Protein AF-A0A8B6CN24-F1 (afdb_monomer_lite)

Sequence (156 aa):
MVLEVRNTSDQIAVQSIDKYEESVDFQNNCRSYYLDRVEASESFKRKLEQNREKPKQTSMSAAMDRLRQEMTSLVDQDLSLMRQLLTLNETIEELKNKRLYGVSKDSLDDSADYLKDSTCHLSKSMSTMSLSSHTSSECSSSIMSEDDTDIKEYDA

Structure (mmCIF, N/CA/C/O backbone):
data_AF-A0A8B6CN24-F1
#
_entry.id   AF-A0A8B6CN24-F1
#
loop_
_atom_site.group_PDB
_atom_site.id
_atom_site.type_symbol
_atom_site.label_atom_id
_atom_site.label_alt_id
_atom_site.label_comp_id
_atom_site.label_asym_id
_atom_site.label_entity_id
_atom_site.label_seq_id
_atom_site.pdbx_PDB_ins_code
_atom_site.Cartn_x
_atom_site.Cartn_y
_atom_site.Cartn_z
_atom_site.occupancy
_atom_site.B_iso_or_equiv
_atom_site.auth_seq_id
_atom_site.auth_comp_id
_atom_site.auth_asym_id
_atom_site.auth_atom_id
_atom_site.pdbx_PDB_model_num
ATOM 1 N N . MET A 1 1 ? 46.083 29.245 -33.768 1.00 38.62 1 MET A N 1
ATOM 2 C CA . MET A 1 1 ? 44.707 29.207 -33.235 1.00 38.62 1 MET A CA 1
ATOM 3 C C . MET A 1 1 ? 44.250 27.759 -33.371 1.00 38.62 1 MET A C 1
ATOM 5 O O . MET A 1 1 ? 43.904 27.344 -34.467 1.00 38.62 1 MET A O 1
ATOM 9 N N . VAL A 1 2 ? 44.458 26.948 -32.330 1.00 42.25 2 VAL A N 1
ATOM 10 C CA . VAL A 1 2 ? 44.111 25.517 -32.342 1.00 42.25 2 VAL A CA 1
ATOM 11 C C . VAL A 1 2 ? 42.632 25.434 -31.988 1.00 42.25 2 VAL A C 1
ATOM 13 O O . VAL A 1 2 ? 42.246 25.818 -30.889 1.00 42.25 2 VAL A O 1
ATOM 16 N N . LEU A 1 3 ? 41.802 25.036 -32.949 1.00 44.00 3 LEU A N 1
ATOM 17 C CA . LEU A 1 3 ? 40.386 24.775 -32.713 1.00 44.00 3 LEU A CA 1
ATOM 18 C C . LEU A 1 3 ? 40.283 23.448 -31.955 1.00 44.00 3 LEU A C 1
ATOM 20 O O . LEU A 1 3 ? 40.464 22.383 -32.540 1.00 44.00 3 LEU A O 1
ATOM 24 N N . GLU A 1 4 ? 40.035 23.521 -30.646 1.00 51.38 4 GLU A N 1
ATOM 25 C CA . GLU A 1 4 ? 39.615 22.371 -29.846 1.00 51.38 4 GLU A CA 1
ATOM 26 C C . GLU A 1 4 ? 38.254 21.888 -30.360 1.00 51.38 4 GLU A C 1
ATOM 28 O O . GLU A 1 4 ? 37.201 22.431 -30.023 1.00 51.38 4 GLU A O 1
ATOM 33 N N . VAL A 1 5 ? 38.273 20.853 -31.198 1.00 50.09 5 VAL A N 1
ATOM 34 C CA . VAL A 1 5 ? 37.081 20.073 -31.528 1.00 50.09 5 VAL A CA 1
ATOM 35 C C . VAL A 1 5 ? 36.741 19.258 -30.284 1.00 50.09 5 VAL A C 1
ATOM 37 O O . VAL A 1 5 ? 37.284 18.179 -30.058 1.00 50.09 5 VAL A O 1
ATOM 40 N N . ARG A 1 6 ? 35.890 19.811 -29.414 1.00 56.00 6 ARG A N 1
ATOM 41 C CA . ARG A 1 6 ? 35.345 19.071 -28.273 1.00 56.00 6 ARG A CA 1
ATOM 42 C C . ARG A 1 6 ? 34.495 17.925 -28.808 1.00 56.00 6 ARG A C 1
ATOM 44 O O . ARG A 1 6 ? 33.513 18.149 -29.511 1.00 56.00 6 ARG A O 1
ATOM 51 N N . ASN A 1 7 ? 34.918 16.711 -28.478 1.00 56.59 7 ASN A N 1
ATOM 52 C CA . ASN A 1 7 ? 34.300 15.454 -28.871 1.00 56.59 7 ASN A CA 1
ATOM 53 C C . ASN A 1 7 ? 32.914 15.347 -28.208 1.00 56.59 7 ASN A C 1
ATOM 55 O O . ASN A 1 7 ? 32.784 14.995 -27.037 1.00 56.59 7 ASN A O 1
ATOM 59 N N . THR A 1 8 ? 31.868 15.742 -28.932 1.00 57.91 8 THR A N 1
ATOM 60 C CA . THR A 1 8 ? 30.477 15.767 -28.449 1.00 57.91 8 THR A CA 1
ATOM 61 C C . THR A 1 8 ? 29.917 14.365 -28.206 1.00 57.91 8 THR A C 1
ATOM 63 O O . THR A 1 8 ? 29.063 14.195 -27.340 1.00 57.91 8 THR A O 1
ATOM 66 N N . SER A 1 9 ? 30.431 13.351 -28.905 1.00 59.06 9 SER A N 1
ATOM 67 C CA . SER A 1 9 ? 30.009 11.952 -28.761 1.00 59.06 9 SER A CA 1
ATOM 68 C C . SER A 1 9 ? 30.316 11.363 -27.381 1.00 59.06 9 SER A C 1
ATOM 70 O O . SER A 1 9 ? 29.477 10.658 -26.823 1.00 59.06 9 SER A O 1
ATOM 72 N N . ASP A 1 10 ? 31.468 11.702 -26.793 1.00 55.62 10 ASP A N 1
ATOM 73 C CA . ASP A 1 10 ? 31.868 11.182 -25.478 1.00 55.62 10 ASP A CA 1
ATOM 74 C C . ASP A 1 10 ? 31.027 11.803 -24.350 1.00 55.62 10 ASP A C 1
ATOM 76 O O . ASP A 1 10 ? 30.659 11.123 -23.395 1.00 55.62 10 ASP A O 1
ATOM 80 N N . GLN A 1 11 ? 30.635 13.076 -24.482 1.00 57.03 11 GLN A N 1
ATOM 81 C CA . GLN A 1 11 ? 29.755 13.739 -23.508 1.00 57.03 11 GLN A CA 1
ATOM 82 C C . GLN A 1 11 ? 28.322 13.195 -23.543 1.00 57.03 11 GLN A C 1
ATOM 84 O O . GLN A 1 11 ? 27.695 13.067 -22.493 1.00 57.03 11 GLN A O 1
ATOM 89 N N . ILE A 1 12 ? 27.810 12.839 -24.725 1.00 61.41 12 ILE A N 1
ATOM 90 C CA . ILE A 1 12 ? 26.470 12.252 -24.874 1.00 61.41 12 ILE A CA 1
ATOM 91 C C . ILE A 1 12 ? 26.429 10.842 -24.269 1.00 61.41 12 ILE A C 1
ATOM 93 O O . ILE A 1 12 ? 25.474 10.504 -23.570 1.00 61.41 12 ILE A O 1
ATOM 97 N N . ALA A 1 13 ? 27.472 10.036 -24.490 1.00 62.72 13 ALA A N 1
ATOM 98 C CA . ALA A 1 13 ? 27.568 8.695 -23.919 1.00 62.72 13 ALA A CA 1
ATOM 99 C C . ALA A 1 13 ? 27.605 8.732 -22.380 1.00 62.72 13 ALA A C 1
ATOM 101 O O . ALA A 1 13 ? 26.830 8.027 -21.736 1.00 62.72 13 ALA A O 1
ATOM 102 N N . VAL A 1 14 ? 28.419 9.613 -21.788 1.00 64.19 14 VAL A N 1
ATOM 103 C CA . VAL A 1 14 ? 28.527 9.758 -20.325 1.00 64.19 14 VAL A CA 1
ATOM 104 C C . VAL A 1 14 ? 27.215 10.252 -19.700 1.00 64.19 14 VAL A C 1
ATOM 106 O O . VAL A 1 14 ? 26.756 9.663 -18.727 1.00 64.19 14 VAL A O 1
ATOM 109 N N . GLN A 1 15 ? 26.547 11.249 -20.293 1.00 63.56 15 GLN A N 1
ATOM 110 C CA . GLN A 1 15 ? 25.243 11.727 -19.801 1.00 63.56 15 GLN A CA 1
ATOM 111 C C . GLN A 1 15 ? 24.132 10.670 -19.912 1.00 63.56 15 GLN A C 1
ATOM 113 O O . GLN A 1 15 ? 23.204 10.650 -19.105 1.00 63.56 15 GLN A O 1
ATOM 118 N N . SER A 1 16 ? 24.197 9.792 -20.918 1.00 66.44 16 SER A N 1
ATOM 119 C CA . SER A 1 16 ? 23.199 8.732 -21.098 1.00 66.44 16 SER A CA 1
ATOM 120 C C . SER A 1 16 ? 23.319 7.603 -20.069 1.00 66.44 16 SER A C 1
ATOM 122 O O . SER A 1 16 ? 22.299 7.032 -19.683 1.00 66.44 16 SER A O 1
ATOM 124 N N . ILE A 1 17 ? 24.540 7.316 -19.606 1.00 71.12 17 ILE A N 1
ATOM 125 C CA . ILE A 1 17 ? 24.821 6.325 -18.559 1.00 71.12 17 ILE A CA 1
ATOM 126 C C . ILE A 1 17 ? 24.342 6.852 -17.203 1.00 71.12 17 ILE A C 1
ATOM 128 O O . ILE A 1 17 ? 23.604 6.155 -16.514 1.00 71.12 17 ILE A O 1
ATOM 132 N N . ASP A 1 18 ? 24.671 8.105 -16.889 1.00 75.50 18 ASP A N 1
ATOM 133 C CA . ASP A 1 18 ? 24.291 8.781 -15.641 1.00 75.50 18 ASP A CA 1
ATOM 134 C C . ASP A 1 18 ? 22.759 8.832 -15.473 1.00 75.50 18 ASP A C 1
ATOM 136 O O . ASP A 1 18 ? 22.191 8.386 -14.479 1.00 75.50 18 ASP A O 1
ATOM 140 N N . LYS A 1 19 ? 22.045 9.218 -16.539 1.00 75.94 19 LYS A N 1
ATOM 141 C CA . LYS A 1 19 ? 20.575 9.228 -16.553 1.00 75.94 19 LYS A CA 1
ATOM 142 C C . LYS A 1 19 ? 19.953 7.834 -16.396 1.00 75.94 19 LYS A C 1
ATOM 144 O O . LYS A 1 19 ? 18.840 7.702 -15.880 1.00 75.94 19 LYS A O 1
ATOM 149 N N . TYR A 1 20 ? 20.614 6.793 -16.902 1.00 76.88 20 TYR A N 1
ATOM 150 C CA . TYR A 1 20 ? 20.145 5.419 -16.732 1.00 76.88 20 TYR A CA 1
ATOM 151 C C . TYR A 1 20 ? 20.313 4.967 -15.277 1.00 76.88 20 TYR A C 1
ATOM 153 O O . TYR A 1 20 ? 19.364 4.418 -14.717 1.00 76.88 20 TYR A O 1
ATOM 161 N N . GLU A 1 21 ? 21.459 5.252 -14.660 1.00 79.12 21 GLU A N 1
ATOM 162 C CA . GLU A 1 21 ? 21.749 4.954 -13.254 1.00 79.12 21 GLU A CA 1
ATOM 163 C C . GLU A 1 21 ? 20.749 5.646 -12.315 1.00 79.12 21 GLU A C 1
ATOM 165 O O . GLU A 1 21 ? 20.068 4.967 -11.546 1.00 79.12 21 GLU A O 1
ATOM 170 N N . GLU A 1 22 ? 20.508 6.950 -12.500 1.00 81.25 22 GLU A N 1
ATOM 171 C CA . GLU A 1 22 ? 19.481 7.696 -11.754 1.00 81.25 22 GLU A CA 1
ATOM 172 C C . GLU A 1 22 ? 18.087 7.052 -11.865 1.00 81.25 22 GLU A C 1
ATOM 174 O O . GLU A 1 22 ? 17.325 6.992 -10.895 1.00 81.25 22 GLU A O 1
ATOM 179 N N . SER A 1 23 ? 17.731 6.547 -13.053 1.00 83.62 23 SER A N 1
ATOM 180 C CA . SER A 1 23 ? 16.428 5.912 -13.278 1.00 83.62 23 SER A CA 1
ATOM 181 C C . SER A 1 23 ? 16.294 4.552 -12.586 1.00 83.62 23 SER A C 1
ATOM 183 O O . SER A 1 23 ? 15.196 4.186 -12.159 1.00 83.62 23 SER A O 1
ATOM 185 N N . VAL A 1 24 ? 17.399 3.810 -12.465 1.00 84.12 24 VAL A N 1
ATOM 186 C CA . VAL A 1 24 ? 17.456 2.526 -11.757 1.00 84.12 24 VAL A CA 1
ATOM 187 C C . VAL A 1 24 ? 17.357 2.758 -10.254 1.00 84.12 24 VAL A C 1
ATOM 189 O O . VAL A 1 24 ? 16.539 2.118 -9.593 1.00 84.12 24 VAL A O 1
ATOM 192 N N . ASP A 1 25 ? 18.106 3.722 -9.727 1.00 88.00 25 ASP A N 1
ATOM 193 C CA . ASP A 1 25 ? 18.070 4.074 -8.309 1.00 88.00 25 ASP A CA 1
ATOM 194 C C . ASP A 1 25 ? 16.699 4.585 -7.885 1.00 88.00 25 ASP A C 1
ATOM 196 O O . ASP A 1 25 ? 16.164 4.160 -6.860 1.00 88.00 25 ASP A O 1
ATOM 200 N N . PHE A 1 26 ? 16.072 5.435 -8.700 1.00 88.31 26 PHE A N 1
ATOM 201 C CA . PHE A 1 26 ? 14.701 5.869 -8.464 1.00 88.31 26 PHE A CA 1
ATOM 202 C C . PHE A 1 26 ? 13.734 4.679 -8.377 1.00 88.31 26 PHE A C 1
ATOM 204 O O . PHE A 1 26 ? 12.943 4.587 -7.437 1.00 88.31 26 PHE A O 1
ATOM 211 N N . GLN A 1 27 ? 13.818 3.741 -9.325 1.00 88.50 27 GLN A N 1
ATOM 212 C CA . GLN A 1 27 ? 12.938 2.573 -9.364 1.00 88.50 27 GLN A CA 1
ATOM 213 C C . GLN A 1 27 ? 13.152 1.657 -8.143 1.00 88.50 27 GLN A C 1
ATOM 215 O O . GLN A 1 27 ? 12.178 1.200 -7.534 1.00 88.50 27 GLN A O 1
ATOM 220 N N . ASN A 1 28 ? 14.406 1.454 -7.731 1.00 89.75 28 ASN A N 1
ATOM 221 C CA . ASN A 1 28 ? 14.759 0.709 -6.521 1.00 89.75 28 ASN A CA 1
ATOM 222 C C . ASN A 1 28 ? 14.243 1.400 -5.254 1.00 89.75 28 ASN A C 1
ATOM 224 O O . ASN A 1 28 ? 13.648 0.747 -4.398 1.00 89.75 28 ASN A O 1
ATOM 228 N N . ASN A 1 29 ? 14.392 2.721 -5.163 1.00 92.25 29 ASN A N 1
ATOM 229 C CA . ASN A 1 29 ? 13.885 3.512 -4.045 1.00 92.25 29 ASN A CA 1
ATOM 230 C C . ASN A 1 29 ? 12.361 3.407 -3.922 1.00 92.25 29 ASN A C 1
ATOM 232 O O . ASN A 1 29 ? 11.848 3.224 -2.818 1.00 92.25 29 ASN A O 1
ATOM 236 N N . CYS A 1 30 ? 11.627 3.452 -5.040 1.00 91.12 30 CYS A N 1
ATOM 237 C CA . CYS A 1 30 ? 10.182 3.225 -5.031 1.00 91.12 30 CYS A CA 1
ATOM 238 C C . CYS A 1 30 ? 9.831 1.828 -4.509 1.00 91.12 30 CYS A C 1
ATOM 240 O O . CYS A 1 30 ? 8.934 1.692 -3.679 1.00 91.12 30 CYS A O 1
ATOM 242 N N . ARG A 1 31 ? 10.542 0.789 -4.967 1.00 93.50 31 ARG A N 1
ATOM 243 C CA . ARG A 1 31 ? 10.301 -0.591 -4.530 1.00 93.50 31 ARG A CA 1
ATOM 244 C C . ARG A 1 31 ? 10.528 -0.756 -3.028 1.00 93.50 31 ARG A C 1
ATOM 246 O O . ARG A 1 31 ? 9.651 -1.290 -2.354 1.00 93.50 31 ARG A O 1
ATOM 253 N N . SER A 1 32 ? 11.657 -0.269 -2.514 1.00 95.12 32 SER A N 1
ATOM 254 C CA . SER A 1 32 ? 11.966 -0.305 -1.080 1.00 95.12 32 SER A CA 1
ATOM 255 C C . SER A 1 32 ? 10.910 0.441 -0.268 1.00 95.12 32 SER A C 1
ATOM 257 O O . SER A 1 32 ? 10.363 -0.117 0.675 1.00 95.12 32 SER A O 1
ATOM 259 N N . TYR A 1 33 ? 10.516 1.642 -0.703 1.00 95.62 33 TYR A N 1
ATOM 260 C CA . TYR A 1 33 ? 9.470 2.417 -0.034 1.00 95.62 33 TYR A CA 1
ATOM 261 C C . TYR A 1 33 ? 8.132 1.661 0.059 1.00 95.62 33 TYR A C 1
ATOM 263 O O . TYR A 1 33 ? 7.492 1.662 1.112 1.00 95.62 33 TYR A O 1
ATOM 271 N N . TYR A 1 34 ? 7.691 1.009 -1.023 1.00 95.19 34 TYR A N 1
ATOM 272 C CA . TYR A 1 34 ? 6.441 0.244 -1.000 1.00 95.19 34 TYR A CA 1
ATOM 273 C C . TYR A 1 34 ? 6.530 -0.977 -0.080 1.00 95.19 34 TYR A C 1
ATOM 275 O O . TYR A 1 34 ? 5.565 -1.269 0.624 1.00 95.19 34 TYR A O 1
ATOM 283 N N . LEU A 1 35 ? 7.675 -1.663 -0.047 1.00 95.31 35 LEU A N 1
ATOM 284 C CA . LEU A 1 35 ? 7.903 -2.793 0.856 1.00 95.31 35 LEU A CA 1
ATOM 285 C C . LEU A 1 35 ? 7.890 -2.356 2.324 1.00 95.31 35 LEU A C 1
ATOM 287 O O . LEU A 1 35 ? 7.146 -2.936 3.116 1.00 95.31 35 LEU A O 1
ATOM 291 N N . ASP A 1 36 ? 8.622 -1.295 2.663 1.00 96.69 36 ASP A N 1
ATOM 292 C CA . ASP A 1 36 ? 8.670 -0.744 4.022 1.00 96.69 36 ASP A CA 1
ATOM 293 C C . ASP A 1 36 ? 7.269 -0.343 4.501 1.00 96.69 36 ASP A C 1
ATOM 295 O O . ASP A 1 36 ? 6.876 -0.593 5.643 1.00 96.69 36 ASP A O 1
ATOM 299 N N . ARG A 1 37 ? 6.469 0.254 3.608 1.00 94.88 37 ARG A N 1
ATOM 300 C CA . ARG A 1 37 ? 5.092 0.646 3.917 1.00 94.88 37 ARG A CA 1
ATOM 301 C C . ARG A 1 37 ? 4.173 -0.556 4.120 1.00 94.88 37 ARG A C 1
ATOM 303 O O . ARG A 1 37 ? 3.363 -0.527 5.044 1.00 94.88 37 ARG A O 1
ATOM 310 N N . VAL A 1 38 ? 4.310 -1.615 3.318 1.00 96.19 38 VAL A N 1
ATOM 311 C CA . VAL A 1 38 ? 3.580 -2.878 3.535 1.00 96.19 38 VAL A CA 1
ATOM 312 C C . VAL A 1 38 ? 3.923 -3.458 4.901 1.00 96.19 38 VAL A C 1
ATOM 314 O O . VAL A 1 38 ? 3.016 -3.761 5.674 1.00 96.19 38 VAL A O 1
ATOM 317 N N . GLU A 1 39 ? 5.210 -3.558 5.235 1.00 96.44 39 GLU A N 1
ATOM 318 C CA . GLU A 1 39 ? 5.650 -4.090 6.524 1.00 96.44 39 GLU A CA 1
ATOM 319 C C . GLU A 1 39 ? 5.099 -3.259 7.693 1.00 96.44 39 GLU A C 1
ATOM 321 O O . GLU A 1 39 ? 4.551 -3.809 8.658 1.00 96.44 39 GLU A O 1
ATOM 326 N N . ALA A 1 40 ? 5.180 -1.930 7.595 1.00 95.06 40 ALA A N 1
ATOM 327 C CA . ALA A 1 40 ? 4.646 -1.021 8.600 1.00 95.06 40 ALA A CA 1
ATOM 328 C C . ALA A 1 40 ? 3.132 -1.217 8.789 1.00 95.06 40 ALA A C 1
ATOM 330 O O . ALA A 1 40 ? 2.683 -1.410 9.925 1.00 95.06 40 ALA A O 1
ATOM 331 N N . SER A 1 41 ? 2.364 -1.247 7.696 1.00 94.19 41 SER A N 1
ATOM 332 C CA . SER A 1 41 ? 0.909 -1.445 7.699 1.00 94.19 41 SER A CA 1
ATOM 333 C C . SER A 1 41 ? 0.512 -2.823 8.254 1.00 94.19 41 SER A C 1
ATOM 335 O O . SER A 1 41 ? -0.393 -2.916 9.087 1.00 94.19 41 SER A O 1
ATOM 337 N N . GLU A 1 42 ? 1.237 -3.894 7.916 1.00 94.25 42 GLU A N 1
ATOM 338 C CA . GLU A 1 42 ? 1.009 -5.233 8.482 1.00 94.25 42 GLU A CA 1
ATOM 339 C C . GLU A 1 42 ? 1.364 -5.307 9.977 1.00 94.25 42 GLU A C 1
ATOM 341 O O . GLU A 1 42 ? 0.664 -5.948 10.769 1.00 94.25 42 GLU A O 1
ATOM 346 N N . SER A 1 43 ? 2.439 -4.640 10.408 1.00 94.25 43 SER A N 1
ATOM 347 C CA . SER A 1 43 ? 2.800 -4.556 11.830 1.00 94.25 43 SER A CA 1
ATOM 348 C C . SER A 1 43 ? 1.750 -3.786 12.638 1.00 94.25 43 SER A C 1
ATOM 350 O O . SER A 1 43 ? 1.406 -4.180 13.756 1.00 94.25 43 SER A O 1
ATOM 352 N N . PHE A 1 44 ? 1.198 -2.719 12.060 1.00 92.44 44 PHE A N 1
ATOM 353 C CA . PHE A 1 44 ? 0.149 -1.916 12.666 1.00 92.44 44 PHE A CA 1
ATOM 354 C C . PHE A 1 44 ? -1.154 -2.709 12.795 1.00 92.44 44 PHE A C 1
ATOM 356 O O . PHE A 1 44 ? -1.736 -2.751 13.881 1.00 92.44 44 PHE A O 1
ATOM 363 N N . LYS A 1 45 ? -1.564 -3.417 11.734 1.00 92.62 45 LYS A N 1
ATOM 364 C CA . LYS A 1 45 ? -2.746 -4.288 11.753 1.00 92.62 45 LYS A CA 1
ATOM 365 C C . LYS A 1 45 ? -2.651 -5.354 12.846 1.00 92.62 45 LYS A C 1
ATOM 367 O O . LYS A 1 45 ? -3.580 -5.497 13.638 1.00 92.62 45 LYS A O 1
ATOM 372 N N . ARG A 1 46 ? -1.500 -6.028 12.969 1.00 92.38 46 ARG A N 1
ATOM 373 C CA . ARG A 1 46 ? -1.265 -7.024 14.032 1.00 92.38 46 ARG A CA 1
ATOM 374 C C . ARG A 1 46 ? -1.430 -6.437 15.435 1.00 92.38 46 ARG A C 1
ATOM 376 O O . ARG A 1 46 ? -2.064 -7.055 16.285 1.00 92.38 46 ARG A O 1
ATOM 383 N N . LYS A 1 47 ? -0.911 -5.228 15.681 1.00 91.38 47 LYS A N 1
ATOM 384 C CA . LYS A 1 47 ? -1.085 -4.531 16.971 1.00 91.38 47 LYS A CA 1
ATOM 385 C C . LYS A 1 47 ? -2.553 -4.200 17.247 1.00 91.38 47 LYS A C 1
ATOM 387 O O . LYS A 1 47 ? -3.006 -4.317 18.384 1.00 91.38 47 LYS A O 1
ATOM 392 N N . LEU A 1 48 ? -3.299 -3.789 16.224 1.00 88.31 48 LEU A N 1
ATOM 393 C CA . LEU A 1 48 ? -4.720 -3.467 16.348 1.00 88.31 48 LEU A CA 1
ATOM 394 C C . LEU A 1 48 ? -5.552 -4.706 16.719 1.00 88.31 48 LEU A C 1
ATOM 396 O O . LEU A 1 48 ? -6.434 -4.622 17.572 1.00 88.31 48 LEU A O 1
ATOM 400 N N . GLU A 1 49 ? -5.226 -5.857 16.132 1.00 86.62 49 GLU A N 1
ATOM 401 C CA . GLU A 1 49 ? -5.862 -7.145 16.428 1.00 86.62 49 GLU A CA 1
ATOM 402 C C . GLU A 1 49 ? -5.490 -7.682 17.817 1.00 86.62 49 GLU A C 1
ATOM 404 O O . GLU A 1 49 ? -6.350 -8.211 18.520 1.00 86.62 49 GLU A O 1
ATOM 409 N N . GLN A 1 50 ? -4.238 -7.503 18.248 1.00 85.88 50 GLN A N 1
ATOM 410 C CA . GLN A 1 50 ? -3.775 -7.940 19.568 1.00 85.88 50 GLN A CA 1
ATOM 411 C C . GLN A 1 50 ? -4.456 -7.176 20.714 1.00 85.88 50 GLN A C 1
ATOM 413 O O . GLN A 1 50 ? -4.744 -7.755 21.757 1.00 85.88 50 GLN A O 1
ATOM 418 N N . ASN A 1 51 ? -4.779 -5.897 20.504 1.00 78.56 51 ASN A N 1
ATOM 419 C CA . ASN A 1 51 ? -5.471 -5.051 21.484 1.00 78.56 51 ASN A CA 1
ATOM 420 C C . ASN A 1 51 ? -6.986 -5.309 21.572 1.00 78.56 51 ASN A C 1
ATOM 422 O O . ASN A 1 51 ? -7.718 -4.552 22.215 1.00 78.56 51 ASN A O 1
ATOM 426 N N . ARG A 1 52 ? -7.484 -6.362 20.919 1.00 77.75 52 ARG A N 1
ATOM 427 C CA . ARG A 1 52 ? -8.895 -6.747 20.925 1.00 77.75 52 ARG A CA 1
ATOM 428 C C . ARG A 1 52 ? -9.218 -7.611 22.151 1.00 77.75 52 ARG A C 1
ATOM 430 O O . ARG A 1 52 ? -9.730 -8.722 22.033 1.00 77.75 52 ARG A O 1
ATOM 437 N N . GLU A 1 53 ? -8.908 -7.113 23.346 1.00 74.75 53 GLU A N 1
ATOM 438 C CA . GLU A 1 53 ? -9.437 -7.704 24.579 1.00 74.75 53 GLU A CA 1
ATOM 439 C C . GLU A 1 53 ? -10.958 -7.549 24.590 1.00 74.75 53 GLU A C 1
ATOM 441 O O . GLU A 1 53 ? -11.457 -6.503 24.189 1.00 74.75 53 GLU A O 1
ATOM 446 N N . LYS A 1 54 ? -11.701 -8.579 25.019 1.00 69.75 54 LYS A N 1
ATOM 447 C CA . LYS A 1 54 ? -13.174 -8.574 25.053 1.00 69.75 54 LYS A CA 1
ATOM 448 C C . LYS A 1 54 ? -13.664 -7.696 26.212 1.00 69.75 54 LYS A C 1
ATOM 450 O O . LYS A 1 54 ? -13.685 -8.181 27.346 1.00 69.75 54 LYS A O 1
ATOM 455 N N . PRO A 1 55 ? -14.091 -6.441 25.988 1.00 66.69 55 PRO A N 1
ATOM 456 C CA . PRO A 1 55 ? -14.625 -5.620 27.057 1.00 66.69 55 PRO A CA 1
ATOM 457 C C . PRO A 1 55 ? -16.080 -6.038 27.300 1.00 66.69 55 PRO A C 1
ATOM 459 O O . PRO A 1 55 ? -16.750 -6.575 26.413 1.00 66.69 55 PRO A O 1
ATOM 462 N N . LYS A 1 56 ? -16.608 -5.757 28.496 1.00 75.12 56 LYS A N 1
ATOM 463 C CA . LYS A 1 56 ? -18.061 -5.811 28.720 1.00 75.12 56 LYS A CA 1
ATOM 464 C C . LYS A 1 56 ? -18.740 -4.925 27.672 1.00 75.12 56 LYS A C 1
ATOM 466 O O . LYS A 1 56 ? -18.315 -3.782 27.499 1.00 75.12 56 LYS A O 1
ATOM 471 N N . GLN A 1 57 ? -19.763 -5.449 26.992 1.00 77.56 57 GLN A N 1
ATOM 472 C CA . GLN A 1 57 ? -20.503 -4.703 25.976 1.00 77.56 57 GLN A CA 1
ATOM 473 C C . GLN A 1 57 ? -21.133 -3.461 26.610 1.00 77.56 57 GLN A C 1
ATOM 475 O O . GLN A 1 57 ? -22.131 -3.530 27.320 1.00 77.56 57 GLN A O 1
ATOM 480 N N . THR A 1 58 ? -20.501 -2.324 26.363 1.00 88.31 58 THR A N 1
ATOM 481 C CA . THR A 1 58 ? -20.997 -0.991 26.684 1.00 88.31 58 THR A CA 1
ATOM 482 C C . THR A 1 58 ? -21.184 -0.250 25.366 1.00 88.31 58 THR A C 1
ATOM 484 O O . THR A 1 58 ? -20.526 -0.564 24.374 1.00 88.31 58 THR A O 1
ATOM 487 N N . SER A 1 59 ? -22.053 0.761 25.333 1.00 91.56 59 SER A N 1
ATOM 488 C CA . SER A 1 59 ? -22.199 1.615 24.142 1.00 91.56 59 SER A CA 1
ATOM 489 C C . SER A 1 59 ? -20.842 2.187 23.685 1.00 91.56 59 SER A C 1
ATOM 491 O O . SER A 1 59 ? -20.502 2.153 22.503 1.00 91.56 59 SER A O 1
ATOM 493 N N . MET A 1 60 ? -19.993 2.582 24.642 1.00 92.50 60 MET A N 1
ATOM 494 C CA . MET A 1 60 ? -18.629 3.040 24.369 1.00 92.50 60 MET A CA 1
ATOM 495 C C . MET A 1 60 ? -17.742 1.945 23.757 1.00 92.50 60 MET A C 1
ATOM 497 O O . MET A 1 60 ? -17.005 2.225 22.814 1.00 92.50 60 MET A O 1
ATOM 501 N N . SER A 1 61 ? -17.807 0.697 24.244 1.00 88.88 61 SER A N 1
ATOM 502 C CA . SER A 1 61 ? -17.021 -0.391 23.644 1.00 88.88 61 SER A CA 1
ATOM 503 C C . SER A 1 61 ? -17.457 -0.670 22.206 1.00 88.88 61 SER A C 1
ATOM 505 O O . SER A 1 61 ? -16.600 -0.873 21.355 1.00 88.88 61 SER A O 1
ATOM 507 N N . ALA A 1 62 ? -18.761 -0.599 21.915 1.00 89.62 62 ALA A N 1
ATOM 508 C CA . ALA A 1 62 ? -19.282 -0.761 20.559 1.00 89.62 62 ALA A CA 1
ATOM 509 C C . ALA A 1 62 ? -18.795 0.350 19.609 1.00 89.62 62 ALA A C 1
ATOM 511 O O . ALA A 1 62 ? -18.415 0.065 18.474 1.00 89.62 62 ALA A O 1
ATOM 512 N N . ALA A 1 63 ? -18.751 1.604 20.073 1.00 93.19 63 ALA A N 1
ATOM 513 C CA . ALA A 1 63 ? -18.192 2.713 19.299 1.00 93.19 63 ALA A CA 1
ATOM 514 C C . ALA A 1 63 ? -16.690 2.520 19.019 1.00 93.19 63 ALA A C 1
ATOM 516 O O . ALA A 1 63 ? -16.241 2.694 17.886 1.00 93.19 63 ALA A O 1
ATOM 517 N N . MET A 1 64 ? -15.922 2.090 20.025 1.00 92.06 64 MET A N 1
ATOM 518 C CA . MET A 1 64 ? -14.497 1.785 19.860 1.00 92.06 64 MET A CA 1
ATOM 519 C C . MET A 1 64 ? -14.260 0.599 18.920 1.00 92.06 64 MET A C 1
ATOM 521 O O . MET A 1 64 ? -13.303 0.614 18.151 1.00 92.06 64 MET A O 1
ATOM 525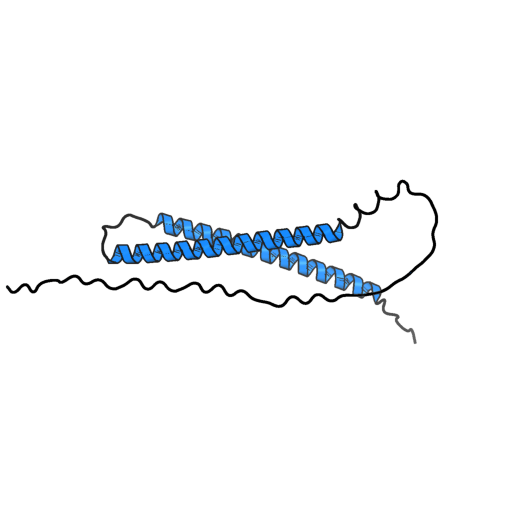 N N . ASP A 1 65 ? -15.124 -0.416 18.939 1.00 90.00 65 ASP A N 1
ATOM 526 C CA . ASP A 1 65 ? -15.030 -1.554 18.022 1.00 90.00 65 ASP A CA 1
ATOM 527 C C . ASP A 1 65 ? -15.295 -1.150 16.572 1.00 90.00 65 ASP A C 1
ATOM 529 O O . ASP A 1 65 ? -14.551 -1.576 15.688 1.00 90.00 65 ASP A O 1
ATOM 533 N N . ARG A 1 66 ? -16.279 -0.273 16.326 1.00 93.25 66 ARG A N 1
ATOM 534 C CA . ARG A 1 66 ? -16.494 0.312 14.992 1.00 93.25 66 ARG A CA 1
ATOM 535 C C . ARG A 1 66 ? -15.276 1.105 14.531 1.00 93.25 66 ARG A C 1
ATOM 537 O O . ARG A 1 66 ? -14.815 0.897 13.418 1.00 93.25 66 ARG A O 1
ATOM 544 N N . LEU A 1 67 ? -14.700 1.946 15.393 1.00 93.44 67 LEU A N 1
ATOM 545 C CA . LEU A 1 67 ? -13.480 2.687 15.060 1.00 93.44 67 LEU A CA 1
ATOM 546 C C . LEU A 1 67 ? -12.332 1.745 14.667 1.00 93.44 67 LEU A C 1
ATOM 548 O O . LEU A 1 67 ? -11.677 1.965 13.652 1.00 93.44 67 LEU A O 1
ATOM 552 N N . ARG A 1 68 ? -12.103 0.673 15.435 1.00 92.12 68 ARG A N 1
ATOM 553 C CA . ARG A 1 68 ? -11.079 -0.329 15.096 1.00 92.12 68 ARG A CA 1
ATOM 554 C C . ARG A 1 68 ? -11.371 -0.997 13.757 1.00 92.12 68 ARG A C 1
ATOM 556 O O . ARG A 1 68 ? -10.446 -1.190 12.980 1.00 92.12 68 ARG A O 1
ATOM 563 N N . GLN A 1 69 ? -12.632 -1.325 13.482 1.00 93.44 69 GLN A N 1
ATOM 564 C CA . GLN A 1 69 ? -13.038 -1.923 12.213 1.00 93.44 69 GLN A CA 1
ATOM 565 C C . GLN A 1 69 ? -12.756 -0.994 11.025 1.00 93.44 69 GLN A C 1
ATOM 567 O O . GLN A 1 69 ? -12.172 -1.443 10.041 1.00 93.44 69 GLN A O 1
ATOM 572 N N . GLU A 1 70 ? -13.097 0.291 11.134 1.00 96.56 70 GLU A N 1
ATOM 573 C CA . GLU A 1 70 ? -12.788 1.283 10.097 1.00 96.56 70 GLU A CA 1
ATOM 574 C C . GLU A 1 70 ? -11.275 1.447 9.905 1.00 96.56 70 GLU A C 1
ATOM 576 O O . GLU A 1 70 ? -10.787 1.464 8.776 1.00 96.56 70 GLU A O 1
ATOM 581 N N . MET A 1 71 ? -10.500 1.477 10.996 1.00 95.75 71 MET A N 1
ATOM 582 C CA . MET A 1 71 ? -9.036 1.519 10.925 1.00 95.75 71 MET A CA 1
ATOM 583 C C . MET A 1 71 ? -8.457 0.279 10.231 1.00 95.75 71 MET A C 1
ATOM 585 O O . MET A 1 71 ? -7.564 0.417 9.399 1.00 95.75 71 MET A O 1
ATOM 589 N N . THR A 1 72 ? -8.963 -0.924 10.525 1.00 94.50 72 THR A N 1
ATOM 590 C CA . THR A 1 72 ? -8.550 -2.152 9.825 1.00 94.50 72 THR A CA 1
ATOM 591 C C . THR A 1 72 ? -8.901 -2.093 8.341 1.00 94.50 72 THR A C 1
ATOM 593 O O . THR A 1 72 ? -8.047 -2.393 7.512 1.00 94.50 72 THR A O 1
ATOM 596 N N . SER A 1 73 ? -10.122 -1.667 8.003 1.00 96.69 73 SER A N 1
ATOM 597 C CA . SER A 1 73 ? -10.578 -1.521 6.615 1.00 96.69 73 SER A CA 1
ATOM 598 C C . SER A 1 73 ? -9.672 -0.581 5.817 1.00 96.69 73 SER A C 1
ATOM 600 O O . SER A 1 73 ? -9.263 -0.899 4.701 1.00 96.69 73 SER A O 1
ATOM 602 N N . LEU A 1 74 ? -9.286 0.552 6.410 1.00 97.19 74 LEU A N 1
ATOM 603 C CA . LEU A 1 74 ? -8.394 1.520 5.775 1.00 97.19 74 LEU A CA 1
ATOM 604 C C . LEU A 1 74 ? -6.986 0.949 5.543 1.00 97.19 74 LEU A C 1
ATOM 606 O O . LEU A 1 74 ? -6.397 1.152 4.483 1.00 97.19 74 LEU A O 1
ATOM 610 N N . VAL A 1 75 ? -6.453 0.203 6.513 1.00 96.38 75 VAL A N 1
ATOM 611 C CA . VAL A 1 75 ? -5.146 -0.462 6.387 1.00 96.38 75 VAL A CA 1
ATOM 612 C C . VAL A 1 75 ? -5.178 -1.542 5.307 1.00 96.38 75 VAL A C 1
ATOM 614 O O . VAL A 1 75 ? -4.229 -1.668 4.540 1.00 96.38 75 VAL A O 1
ATOM 617 N N . ASP A 1 76 ? -6.275 -2.288 5.193 1.00 95.56 76 ASP A N 1
ATOM 618 C CA . ASP A 1 76 ? -6.436 -3.296 4.143 1.00 95.56 76 ASP A CA 1
ATOM 619 C C . ASP A 1 76 ? -6.462 -2.670 2.742 1.00 95.56 76 ASP A C 1
ATOM 621 O O . ASP A 1 76 ? -5.878 -3.218 1.801 1.00 95.56 76 ASP A O 1
ATOM 625 N N . GLN A 1 77 ? -7.069 -1.489 2.607 1.00 97.50 77 GLN A N 1
ATOM 626 C CA . GLN A 1 77 ? -7.023 -0.713 1.368 1.00 97.50 77 GLN A CA 1
ATOM 627 C C . GLN A 1 77 ? -5.600 -0.232 1.047 1.00 97.50 77 GLN A C 1
ATOM 629 O O . GLN A 1 77 ? -5.159 -0.382 -0.093 1.00 97.50 77 GLN A O 1
ATOM 634 N N . ASP A 1 78 ? -4.860 0.283 2.036 1.00 95.88 78 ASP A N 1
ATOM 635 C CA . ASP A 1 78 ? -3.457 0.694 1.868 1.00 95.88 78 ASP A CA 1
ATOM 636 C C . ASP A 1 78 ? -2.572 -0.480 1.422 1.00 95.88 78 ASP A C 1
ATOM 638 O O . ASP A 1 78 ? -1.822 -0.363 0.453 1.00 95.88 78 ASP A O 1
ATOM 642 N N . LEU A 1 79 ? -2.725 -1.647 2.055 1.00 94.38 79 LEU A N 1
ATOM 643 C CA . LEU A 1 79 ? -1.998 -2.863 1.688 1.00 94.38 79 LEU A CA 1
ATOM 644 C C . LEU A 1 79 ? -2.316 -3.317 0.262 1.00 94.38 79 LEU A C 1
ATOM 646 O O . LEU A 1 79 ? -1.409 -3.687 -0.487 1.00 94.38 79 LEU A O 1
ATOM 650 N N . SER A 1 80 ? -3.592 -3.281 -0.129 1.00 97.00 80 SER A N 1
ATOM 651 C CA . SER A 1 80 ? -4.007 -3.598 -1.498 1.00 97.00 80 SER A CA 1
ATOM 652 C C . SER A 1 80 ? -3.354 -2.653 -2.507 1.00 97.00 80 SER A C 1
ATOM 654 O O . SER A 1 80 ? -2.778 -3.108 -3.496 1.00 97.00 80 SER A O 1
ATOM 656 N N . LEU A 1 81 ? -3.370 -1.347 -2.227 1.00 97.31 81 LEU A N 1
ATOM 657 C CA . LEU A 1 81 ? -2.752 -0.339 -3.082 1.00 97.31 81 LEU A CA 1
ATOM 658 C C . LEU A 1 81 ? -1.236 -0.544 -3.209 1.00 97.31 81 LEU A C 1
ATOM 660 O O . LEU A 1 81 ? -0.710 -0.530 -4.320 1.00 97.31 81 LEU A O 1
ATOM 664 N N . MET A 1 82 ? -0.528 -0.773 -2.100 1.00 96.88 82 MET A N 1
ATOM 665 C CA . MET A 1 82 ? 0.923 -0.988 -2.132 1.00 96.88 82 MET A CA 1
ATOM 666 C C . MET A 1 82 ? 1.304 -2.240 -2.927 1.00 96.88 82 MET A C 1
ATOM 668 O O . MET A 1 82 ? 2.256 -2.213 -3.706 1.00 96.88 82 MET A O 1
ATOM 672 N N . ARG A 1 83 ? 0.532 -3.326 -2.794 1.00 93.88 83 ARG A N 1
ATOM 673 C CA . ARG A 1 83 ? 0.738 -4.546 -3.589 1.00 93.88 83 ARG A CA 1
ATOM 674 C C . ARG A 1 83 ? 0.515 -4.292 -5.079 1.00 93.88 83 ARG A C 1
ATOM 676 O O . ARG A 1 83 ? 1.330 -4.725 -5.886 1.00 93.88 83 ARG A O 1
ATOM 683 N N . GLN A 1 84 ? -0.526 -3.540 -5.443 1.00 97.06 84 GLN A N 1
ATOM 684 C CA . GLN A 1 84 ? -0.767 -3.150 -6.838 1.00 97.06 84 GLN A CA 1
ATOM 685 C C . GLN A 1 84 ? 0.388 -2.316 -7.413 1.00 97.06 84 GLN A C 1
ATOM 687 O O . GLN A 1 84 ? 0.804 -2.558 -8.545 1.00 97.06 84 GLN A O 1
ATOM 692 N N . LEU A 1 85 ? 0.942 -1.375 -6.639 1.00 95.62 85 LEU A N 1
ATOM 693 C CA . LEU A 1 85 ? 2.095 -0.567 -7.055 1.00 95.62 85 LEU A CA 1
ATOM 694 C C . LEU A 1 85 ? 3.358 -1.415 -7.259 1.00 95.62 85 LEU A C 1
ATOM 696 O O . LEU A 1 85 ? 4.088 -1.203 -8.228 1.00 95.62 85 LEU A O 1
ATOM 700 N N . LEU A 1 86 ? 3.595 -2.405 -6.395 1.00 94.31 86 LEU A N 1
ATOM 701 C CA . LEU A 1 86 ? 4.698 -3.356 -6.554 1.00 94.31 86 LEU A CA 1
ATOM 702 C C . LEU A 1 86 ? 4.543 -4.197 -7.827 1.00 94.31 86 LEU A C 1
ATOM 704 O O . LEU A 1 86 ? 5.470 -4.246 -8.632 1.00 94.31 86 LEU A O 1
ATOM 708 N N . THR A 1 87 ? 3.364 -4.779 -8.062 1.00 94.56 87 THR A N 1
ATOM 709 C CA . THR A 1 87 ? 3.084 -5.552 -9.285 1.00 94.56 87 THR A CA 1
ATOM 710 C C . THR A 1 87 ? 3.222 -4.699 -10.547 1.00 94.56 87 THR A C 1
ATOM 712 O O . THR A 1 87 ? 3.751 -5.161 -11.561 1.00 94.56 87 THR A O 1
ATOM 715 N N . LEU A 1 88 ? 2.781 -3.439 -10.501 1.00 94.81 88 LEU A N 1
ATOM 716 C CA . LEU A 1 88 ? 2.945 -2.513 -11.618 1.00 94.81 88 LEU A CA 1
ATOM 717 C C . LEU A 1 88 ? 4.430 -2.258 -11.914 1.00 94.81 88 LEU A C 1
ATOM 719 O O . LEU A 1 88 ? 4.833 -2.315 -13.075 1.00 94.81 88 LEU A O 1
ATOM 723 N N . ASN A 1 89 ? 5.247 -2.034 -10.881 1.00 92.00 89 ASN A N 1
ATOM 724 C CA . ASN A 1 89 ? 6.693 -1.863 -11.030 1.00 92.00 89 ASN A CA 1
ATOM 725 C C . ASN A 1 89 ? 7.369 -3.102 -11.635 1.00 92.00 89 ASN A C 1
ATOM 727 O O . ASN A 1 89 ? 8.190 -2.958 -12.541 1.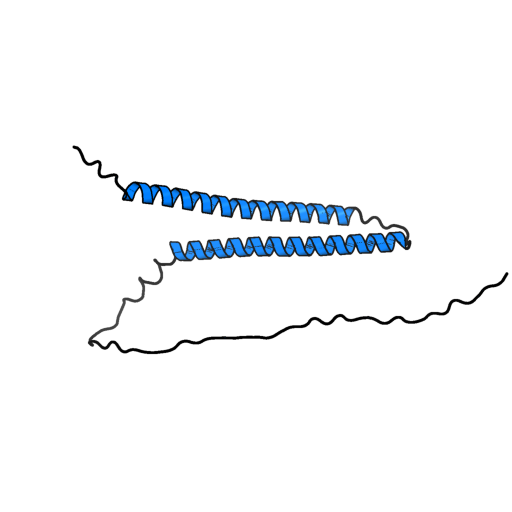00 92.00 89 ASN A O 1
ATOM 731 N N . GLU A 1 90 ? 6.993 -4.304 -11.192 1.00 90.81 90 GLU A N 1
ATOM 732 C CA . GLU A 1 90 ? 7.504 -5.567 -11.746 1.00 90.81 90 GLU A CA 1
ATOM 733 C C . GLU A 1 90 ? 7.125 -5.726 -13.227 1.00 90.81 90 GLU A C 1
ATOM 735 O O . GLU A 1 90 ? 7.968 -6.059 -14.058 1.00 90.81 90 GLU A O 1
ATOM 740 N N . THR A 1 91 ? 5.882 -5.394 -13.588 1.00 92.69 91 THR A N 1
ATOM 741 C CA . THR A 1 91 ? 5.405 -5.450 -14.981 1.00 92.69 91 THR A CA 1
ATOM 742 C C . THR A 1 91 ? 6.155 -4.457 -15.876 1.00 92.69 91 THR A C 1
ATOM 744 O O . THR A 1 91 ? 6.515 -4.780 -17.009 1.00 92.69 91 THR A O 1
ATOM 747 N N . ILE A 1 92 ? 6.423 -3.241 -15.382 1.00 89.12 92 ILE A N 1
ATOM 748 C CA . ILE A 1 92 ? 7.222 -2.241 -16.106 1.00 89.12 92 ILE A CA 1
ATOM 749 C C . ILE A 1 92 ? 8.636 -2.770 -16.355 1.00 89.12 92 ILE A C 1
ATOM 751 O O . ILE A 1 92 ? 9.161 -2.626 -17.460 1.00 89.12 92 ILE A O 1
ATOM 755 N N . GLU A 1 93 ? 9.254 -3.390 -15.353 1.00 88.88 93 GLU A N 1
ATOM 756 C CA . GLU A 1 93 ? 10.591 -3.962 -15.477 1.00 88.88 93 GLU A CA 1
ATOM 757 C C . GLU A 1 93 ? 10.627 -5.131 -16.469 1.00 88.88 93 GLU A C 1
ATOM 759 O O . GLU A 1 93 ? 11.502 -5.180 -17.337 1.00 88.88 93 GLU A O 1
ATOM 764 N N . GLU A 1 94 ? 9.627 -6.012 -16.436 1.00 88.00 94 GLU A N 1
ATOM 765 C CA . GLU A 1 94 ? 9.488 -7.099 -17.404 1.00 88.00 94 GLU A CA 1
ATOM 766 C C . GLU A 1 94 ? 9.363 -6.565 -18.841 1.00 88.00 94 GLU A C 1
ATOM 768 O O . GLU A 1 94 ? 10.029 -7.057 -19.756 1.00 88.00 94 GLU A O 1
ATOM 773 N N . LEU A 1 95 ? 8.562 -5.515 -19.053 1.00 88.25 95 LEU A N 1
ATOM 774 C CA . LEU A 1 95 ? 8.411 -4.869 -20.360 1.00 88.25 95 LEU A CA 1
ATOM 775 C C . LEU A 1 95 ? 9.698 -4.173 -20.822 1.00 88.25 95 LEU A C 1
ATOM 777 O O . LEU A 1 95 ? 10.045 -4.254 -22.005 1.00 88.25 95 LEU A O 1
ATOM 781 N N . LYS A 1 96 ? 10.431 -3.519 -19.910 1.00 86.69 96 LYS A N 1
ATOM 782 C CA . LYS A 1 96 ? 11.758 -2.946 -20.197 1.00 86.69 96 LYS A CA 1
ATOM 783 C C . LYS A 1 96 ? 12.717 -4.046 -20.658 1.00 86.69 96 LYS A C 1
ATOM 785 O O . LYS A 1 96 ? 13.338 -3.905 -21.711 1.00 86.69 96 LYS A O 1
ATOM 790 N N . ASN A 1 97 ? 12.765 -5.168 -19.943 1.00 84.94 97 ASN A N 1
ATOM 791 C CA . ASN A 1 97 ? 13.628 -6.302 -20.273 1.00 84.94 97 ASN A CA 1
ATOM 792 C C . ASN A 1 97 ? 13.249 -6.946 -21.612 1.00 84.94 97 ASN A C 1
ATOM 794 O O . ASN A 1 97 ? 14.125 -7.198 -22.440 1.00 84.94 97 ASN A O 1
ATOM 798 N N . LYS A 1 98 ? 11.952 -7.134 -21.884 1.00 86.50 98 LYS A N 1
ATOM 799 C CA . LYS A 1 98 ? 11.457 -7.609 -23.187 1.00 86.50 98 LYS A CA 1
ATOM 800 C C . LYS A 1 98 ? 11.872 -6.685 -24.331 1.00 86.50 98 LYS A C 1
ATOM 802 O O . LYS A 1 98 ? 12.261 -7.173 -25.385 1.00 86.50 98 LYS A O 1
ATOM 807 N N . ARG A 1 99 ? 11.856 -5.361 -24.145 1.00 82.44 99 ARG A N 1
ATOM 808 C CA . ARG A 1 99 ? 12.326 -4.425 -25.180 1.00 82.44 99 ARG A CA 1
ATOM 809 C C . ARG A 1 99 ? 13.837 -4.515 -25.407 1.00 82.44 99 ARG A C 1
ATOM 811 O O . ARG A 1 99 ? 14.263 -4.470 -26.555 1.00 82.44 99 ARG A O 1
ATOM 818 N N . LEU A 1 100 ? 14.635 -4.616 -24.344 1.00 79.38 100 LEU A N 1
ATOM 819 C CA . LEU A 1 100 ? 16.097 -4.657 -24.466 1.00 79.38 100 LEU A CA 1
ATOM 820 C C . LEU A 1 100 ? 16.601 -5.987 -25.044 1.00 79.38 100 LEU A C 1
ATOM 822 O O . LEU A 1 100 ? 17.517 -5.986 -25.859 1.00 79.38 100 LEU A O 1
ATOM 826 N N . TYR A 1 101 ? 16.003 -7.108 -24.638 1.00 76.06 101 TYR A N 1
ATOM 827 C CA . TYR A 1 101 ? 16.525 -8.448 -24.932 1.00 76.06 101 TYR A CA 1
ATOM 828 C C . TYR A 1 101 ? 15.618 -9.292 -25.845 1.00 76.06 101 TYR A C 1
ATOM 830 O O . TYR A 1 101 ? 16.058 -10.316 -26.364 1.00 76.06 101 TYR A O 1
ATOM 838 N N . GLY A 1 102 ? 14.365 -8.882 -26.068 1.00 62.00 102 GLY A N 1
ATOM 839 C CA . GLY A 1 102 ? 13.382 -9.616 -26.878 1.00 62.00 102 GLY A CA 1
ATOM 840 C C . GLY A 1 102 ? 13.430 -9.322 -28.380 1.00 62.00 102 GLY A C 1
ATOM 841 O O . GLY A 1 102 ? 12.977 -10.143 -29.165 1.00 62.00 102 GLY A O 1
ATOM 842 N N . VAL A 1 103 ? 14.052 -8.221 -28.818 1.00 57.53 103 VAL A N 1
ATOM 843 C CA . VAL A 1 103 ? 14.154 -7.873 -30.255 1.00 57.53 103 VAL A CA 1
ATOM 844 C C . VAL A 1 103 ? 15.038 -8.859 -31.042 1.00 57.53 103 VAL A C 1
ATOM 846 O O . VAL A 1 103 ? 14.983 -8.900 -32.265 1.00 57.53 103 VAL A O 1
ATOM 849 N N . SER A 1 104 ? 15.831 -9.693 -30.361 1.00 54.84 104 SER A N 1
ATOM 850 C CA . SER A 1 104 ? 16.836 -10.542 -31.011 1.00 54.84 104 SER A CA 1
ATOM 851 C C . SER A 1 104 ? 16.418 -12.001 -31.241 1.00 54.84 104 SER A C 1
ATOM 853 O O . SER A 1 104 ? 17.215 -12.739 -31.818 1.00 54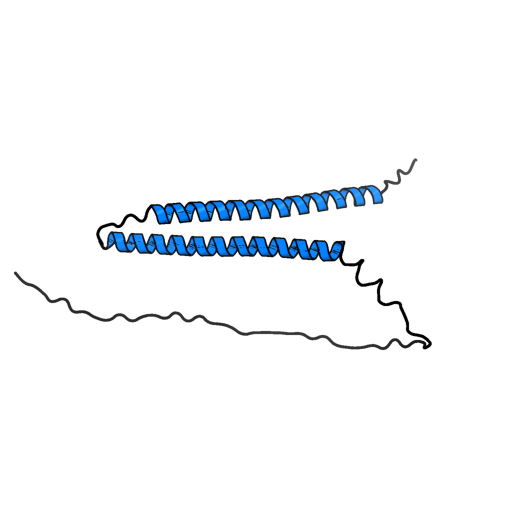.84 104 SER A O 1
ATOM 855 N N . LYS A 1 105 ? 15.237 -12.453 -30.787 1.00 55.81 105 LYS A N 1
ATOM 856 C CA . LYS A 1 105 ? 14.849 -13.878 -30.890 1.00 55.81 105 LYS A CA 1
ATOM 857 C C . LYS A 1 105 ? 13.729 -14.196 -31.877 1.00 55.81 105 LYS A C 1
ATOM 859 O O . LYS A 1 105 ? 13.704 -15.320 -32.362 1.00 55.81 105 LYS A O 1
ATOM 864 N N . ASP A 1 106 ? 12.901 -13.226 -32.249 1.00 53.91 106 ASP A N 1
ATOM 865 C CA . ASP A 1 106 ? 11.751 -13.492 -33.126 1.00 53.91 106 ASP A CA 1
ATOM 866 C C . ASP A 1 106 ? 12.039 -13.243 -34.622 1.00 53.91 106 ASP A C 1
ATOM 868 O O . ASP A 1 106 ? 11.147 -13.408 -35.446 1.00 53.91 106 ASP A O 1
ATOM 872 N N . SER A 1 107 ? 13.265 -12.849 -35.009 1.00 53.00 107 SER A N 1
ATOM 873 C CA . SER A 1 107 ? 13.597 -12.500 -36.409 1.00 53.00 107 SER A CA 1
ATOM 874 C C . SER A 1 107 ? 14.586 -13.430 -37.124 1.00 53.00 107 SER A C 1
ATOM 876 O O . SER A 1 107 ? 14.954 -13.147 -38.263 1.00 53.00 107 SER A 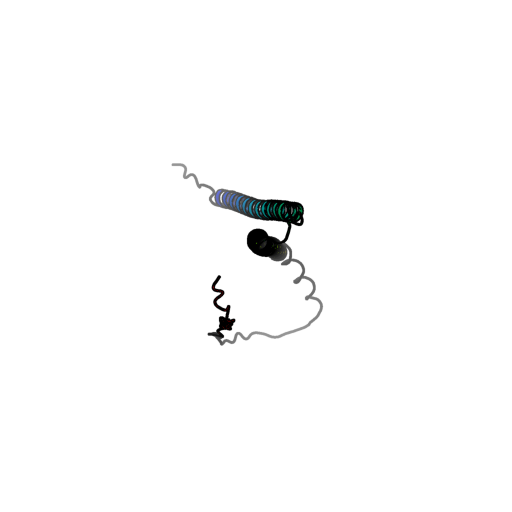O 1
ATOM 878 N N . LEU A 1 108 ? 15.021 -14.532 -36.501 1.00 54.25 108 LEU A N 1
ATOM 879 C CA . LEU A 1 108 ? 15.998 -15.457 -37.104 1.00 54.25 108 LEU A CA 1
ATOM 880 C C . LEU A 1 108 ? 15.445 -16.842 -37.469 1.00 54.25 108 LEU A C 1
ATOM 882 O O . LEU A 1 108 ? 16.228 -17.677 -37.911 1.00 54.25 108 LEU A O 1
ATOM 886 N N . ASP A 1 109 ? 14.135 -17.075 -37.348 1.00 50.47 109 ASP A N 1
ATOM 887 C CA . ASP A 1 109 ? 13.521 -18.378 -37.674 1.00 50.47 109 ASP A CA 1
ATOM 888 C C . ASP A 1 109 ? 12.389 -18.297 -38.719 1.00 50.47 109 ASP A C 1
ATOM 890 O O . ASP A 1 109 ? 11.557 -19.190 -38.807 1.00 50.47 109 ASP A O 1
ATOM 894 N N . ASP A 1 110 ? 12.362 -17.234 -39.538 1.00 48.78 110 ASP A N 1
ATOM 895 C CA . ASP A 1 110 ? 11.422 -17.094 -40.672 1.00 48.78 110 ASP A CA 1
ATOM 896 C C . ASP A 1 110 ? 12.151 -16.812 -42.003 1.00 48.78 110 ASP A C 1
ATOM 898 O O . ASP A 1 110 ? 11.776 -15.983 -42.831 1.00 48.78 110 ASP A O 1
ATOM 902 N N . SER A 1 111 ? 13.289 -17.480 -42.201 1.00 51.94 111 SER A N 1
ATOM 903 C CA . SER A 1 111 ? 13.962 -17.547 -43.504 1.00 51.94 111 SER A CA 1
ATOM 904 C C . SER A 1 111 ? 14.477 -18.951 -43.774 1.00 51.94 111 SER A C 1
ATOM 906 O O . SER A 1 111 ? 15.661 -19.189 -44.002 1.00 51.94 111 SER A O 1
ATOM 908 N N . ALA A 1 112 ? 13.542 -19.891 -43.788 1.00 56.66 112 ALA A N 1
ATOM 909 C CA . ALA A 1 112 ? 13.678 -21.103 -44.567 1.00 56.66 112 ALA A CA 1
ATOM 910 C C . ALA A 1 112 ? 12.434 -21.231 -45.446 1.00 56.66 112 ALA A C 1
ATOM 912 O O . ALA A 1 112 ? 11.330 -21.406 -44.946 1.00 56.66 112 ALA A O 1
ATOM 913 N N . ASP A 1 113 ? 12.678 -21.173 -46.755 1.00 52.31 113 ASP A N 1
ATOM 914 C CA . ASP A 1 113 ? 11.749 -21.536 -47.823 1.00 52.31 113 ASP A CA 1
ATOM 915 C C . ASP A 1 113 ? 10.586 -20.561 -48.062 1.00 52.31 113 ASP A C 1
ATOM 917 O O . ASP A 1 113 ? 9.568 -20.638 -47.406 1.00 52.31 113 ASP A O 1
ATOM 921 N N . TYR A 1 114 ? 10.713 -19.667 -49.052 1.00 46.75 114 TYR A N 1
ATOM 922 C CA . TYR A 1 114 ? 9.778 -19.619 -50.187 1.00 46.75 114 TYR A CA 1
ATOM 923 C C . TYR A 1 114 ? 10.380 -18.799 -51.339 1.00 46.75 114 TYR A C 1
ATOM 925 O O . TYR A 1 114 ? 10.632 -17.598 -51.279 1.00 46.75 114 TYR A O 1
ATOM 933 N N . LEU A 1 115 ? 10.627 -19.541 -52.409 1.00 49.72 115 LEU A N 1
ATOM 934 C CA . LEU A 1 115 ? 10.885 -19.134 -53.778 1.00 49.72 115 LEU A CA 1
ATOM 935 C C . LEU A 1 115 ? 10.116 -17.881 -54.258 1.00 49.72 115 LEU A C 1
ATOM 937 O O . LEU A 1 115 ? 8.896 -17.821 -54.163 1.00 49.72 115 LEU A O 1
ATOM 941 N N . LYS A 1 116 ? 10.853 -17.057 -55.022 1.00 43.03 116 LYS A N 1
ATOM 942 C CA . LYS A 1 116 ? 10.484 -16.611 -56.383 1.00 43.03 116 LYS A CA 1
ATOM 943 C C . LYS A 1 116 ? 9.494 -15.436 -56.508 1.00 43.03 116 LYS A C 1
ATOM 945 O O . LYS A 1 116 ? 8.294 -15.588 -56.363 1.00 43.03 116 LYS A O 1
ATOM 950 N N . ASP A 1 117 ? 10.068 -14.321 -56.973 1.00 42.12 117 ASP A N 1
ATOM 951 C CA . ASP A 1 117 ? 9.542 -13.483 -58.064 1.00 42.12 117 ASP A CA 1
ATOM 952 C C . ASP A 1 117 ? 8.200 -12.765 -57.823 1.00 42.12 117 ASP A C 1
ATOM 954 O O . ASP A 1 117 ? 7.139 -13.335 -58.028 1.00 42.12 117 ASP A 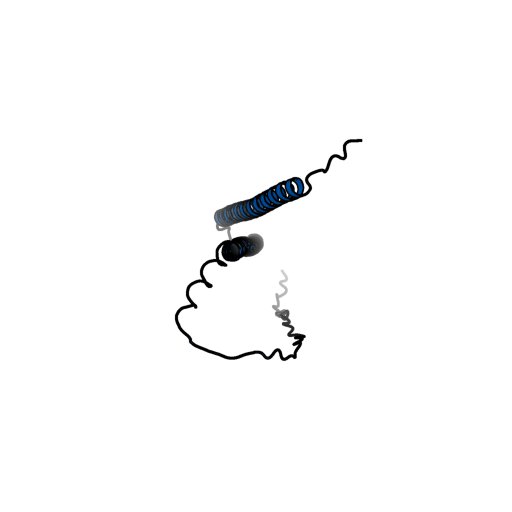O 1
ATOM 958 N N . SER A 1 118 ? 8.247 -11.482 -57.442 1.00 45.19 118 SER A N 1
ATOM 959 C CA . SER A 1 118 ? 7.595 -10.405 -58.213 1.00 45.19 118 SER A CA 1
ATOM 960 C C . SER A 1 118 ? 7.680 -9.049 -57.503 1.00 45.19 118 SER A C 1
ATOM 962 O O . SER A 1 118 ? 7.099 -8.809 -56.450 1.00 45.19 118 SER A O 1
ATOM 964 N N . THR A 1 119 ? 8.416 -8.151 -58.154 1.00 43.31 119 THR A N 1
ATOM 965 C CA . THR A 1 119 ? 8.120 -6.729 -58.394 1.00 43.31 119 THR A CA 1
ATOM 966 C C . THR A 1 119 ? 6.943 -6.069 -57.658 1.00 43.31 119 THR A C 1
ATOM 968 O O . THR A 1 119 ? 5.789 -6.417 -57.876 1.00 43.31 119 THR A O 1
ATOM 971 N N . CYS A 1 120 ? 7.288 -4.990 -56.944 1.00 43.78 120 CYS A N 1
ATOM 972 C CA . CYS A 1 120 ? 6.613 -3.687 -56.888 1.00 43.78 120 CYS A CA 1
ATOM 973 C C . CYS A 1 120 ? 5.076 -3.659 -56.924 1.00 43.78 120 CYS A C 1
ATOM 975 O O . CYS A 1 120 ? 4.499 -3.864 -57.979 1.00 43.78 120 CYS A O 1
ATOM 977 N N . HIS A 1 121 ? 4.442 -3.154 -55.859 1.00 37.44 121 HIS A N 1
ATOM 978 C CA . HIS A 1 121 ? 3.599 -1.952 -55.957 1.00 37.44 121 HIS A CA 1
ATOM 979 C C . HIS A 1 121 ? 3.265 -1.390 -54.565 1.00 37.44 121 HIS A C 1
ATOM 981 O O . HIS A 1 121 ? 2.603 -2.017 -53.745 1.00 37.44 121 HIS A O 1
ATOM 987 N N . LEU A 1 122 ? 3.730 -0.162 -54.323 1.00 51.69 122 LEU A N 1
ATOM 988 C CA . LEU A 1 122 ? 3.273 0.709 -53.245 1.00 51.69 122 LEU A CA 1
ATOM 989 C C . LEU A 1 122 ? 1.844 1.195 -53.567 1.00 51.69 122 LEU A C 1
ATOM 991 O O . LEU A 1 122 ? 1.648 1.922 -54.541 1.00 51.69 122 LEU A O 1
ATOM 995 N N . SER A 1 123 ? 0.868 0.871 -52.722 1.00 41.19 123 SER A N 1
ATOM 996 C CA . SER A 1 123 ? -0.433 1.560 -52.639 1.00 41.19 123 SER A CA 1
ATOM 997 C C . SER A 1 123 ? -0.914 1.487 -51.187 1.00 41.19 123 SER A C 1
ATOM 999 O O . SER A 1 123 ? -1.118 0.403 -50.662 1.00 41.19 123 SER A O 1
ATOM 1001 N N . LYS A 1 124 ? -0.832 2.575 -50.418 1.00 42.12 124 LYS A N 1
ATOM 1002 C CA . LYS A 1 124 ? -1.826 3.656 -50.283 1.00 42.12 124 LYS A CA 1
ATOM 1003 C C . LYS A 1 124 ? -3.095 3.226 -49.521 1.00 42.12 124 LYS A C 1
ATOM 1005 O O . LYS A 1 124 ? -3.906 2.478 -50.044 1.00 42.12 124 LYS A O 1
ATOM 1010 N N . SER A 1 125 ? -3.301 3.930 -48.401 1.00 40.69 125 SER A N 1
ATOM 1011 C CA . SER A 1 125 ? -4.566 4.511 -47.905 1.00 40.69 125 SER A CA 1
ATOM 1012 C C . SER A 1 125 ? -5.302 3.884 -46.711 1.00 40.69 125 SER A C 1
ATOM 1014 O O . SER A 1 125 ? -5.764 2.756 -46.791 1.00 40.69 125 SER A O 1
ATOM 1016 N N . MET A 1 126 ? -5.559 4.779 -45.734 1.00 42.88 126 MET A N 1
ATOM 1017 C CA . MET A 1 126 ? -6.749 4.892 -44.859 1.00 42.88 126 MET A CA 1
ATOM 1018 C C . MET A 1 126 ? -6.849 3.830 -43.736 1.00 42.88 126 MET A C 1
ATOM 1020 O O . MET A 1 126 ? -6.526 2.677 -43.945 1.00 42.88 126 MET A O 1
ATOM 1024 N N . SER A 1 127 ? -7.231 4.099 -42.485 1.00 38.53 127 SER A N 1
ATOM 1025 C CA . SER A 1 127 ? -8.036 5.168 -41.897 1.00 38.53 127 SER A CA 1
ATOM 1026 C C . SER A 1 127 ? -7.718 5.330 -40.408 1.00 38.53 127 SER A C 1
ATOM 1028 O O . SER A 1 127 ? -7.386 4.383 -39.701 1.00 38.53 127 SER A O 1
ATOM 1030 N N . THR A 1 128 ? -7.930 6.554 -39.946 1.00 50.41 128 THR A N 1
ATOM 1031 C CA . THR A 1 128 ? -8.239 6.947 -38.572 1.00 50.41 128 THR A CA 1
ATOM 1032 C C . THR A 1 128 ? -9.408 6.148 -37.988 1.00 50.41 128 THR A C 1
ATOM 1034 O O . THR A 1 128 ? -10.443 6.026 -38.640 1.00 50.41 128 THR A O 1
ATOM 1037 N N . MET A 1 129 ? -9.296 5.715 -36.733 1.00 41.97 129 MET A N 1
ATOM 1038 C CA . MET A 1 129 ? -10.443 5.337 -35.903 1.00 41.97 129 MET A CA 1
ATOM 1039 C C . MET A 1 129 ? -10.327 6.085 -34.573 1.00 41.97 129 MET A C 1
ATOM 1041 O O . MET A 1 129 ? -9.534 5.733 -33.702 1.00 41.97 129 MET A O 1
ATOM 1045 N N . SER A 1 130 ? -11.097 7.167 -34.467 1.00 48.50 130 SER A N 1
ATOM 1046 C CA . SER A 1 130 ? -11.479 7.801 -33.209 1.00 48.50 130 SER A CA 1
ATOM 1047 C C . SER A 1 130 ? -12.372 6.856 -32.407 1.00 48.50 130 SER A C 1
ATOM 1049 O O . SER A 1 130 ? -13.298 6.280 -32.972 1.00 48.50 130 SER A O 1
ATOM 1051 N N . LEU A 1 131 ? -12.162 6.771 -31.092 1.00 39.53 131 LEU A N 1
ATOM 1052 C CA . LEU A 1 131 ? -13.137 6.219 -30.147 1.00 39.53 131 LEU A CA 1
ATOM 1053 C C . LEU A 1 131 ? -13.249 7.141 -28.922 1.00 39.53 131 LEU A C 1
ATOM 1055 O O . LEU A 1 131 ? -12.547 7.002 -27.927 1.00 39.53 131 LEU A O 1
ATOM 1059 N N . SER A 1 132 ? -14.141 8.120 -29.059 1.00 42.91 132 SER A N 1
ATOM 1060 C CA . SER A 1 132 ? -15.058 8.625 -28.026 1.00 42.91 132 SER A CA 1
ATOM 1061 C C . SER A 1 132 ? -16.113 7.535 -27.754 1.00 42.91 132 SER A C 1
ATOM 1063 O O . SER A 1 132 ? -16.493 6.863 -28.707 1.00 42.91 132 SER A O 1
ATOM 1065 N N . SER A 1 133 ? -16.735 7.286 -26.605 1.00 42.72 133 SER A N 1
ATOM 1066 C CA . SER A 1 133 ? -16.748 7.837 -25.252 1.00 42.72 133 SER A CA 1
ATOM 1067 C C . SER A 1 133 ? -17.682 6.935 -24.400 1.00 42.72 133 SER A C 1
ATOM 1069 O O . SER A 1 133 ? -18.442 6.154 -24.963 1.00 42.72 133 SER A O 1
ATOM 1071 N N . HIS A 1 134 ? -17.708 7.172 -23.080 1.00 42.50 134 HIS A N 1
ATOM 1072 C CA . HIS A 1 134 ? -18.816 6.942 -22.122 1.00 42.50 134 HIS A CA 1
ATOM 1073 C C . HIS A 1 134 ? -19.255 5.500 -21.790 1.00 42.50 134 HIS A C 1
ATOM 1075 O O . HIS A 1 134 ? -19.827 4.821 -22.626 1.00 42.50 134 HIS A O 1
ATOM 1081 N N . THR A 1 135 ? -19.190 5.139 -20.499 1.00 40.84 135 THR A N 1
ATOM 1082 C CA . THR A 1 135 ? -20.400 4.935 -19.670 1.00 40.84 135 THR A CA 1
ATOM 1083 C C . THR A 1 135 ? -20.093 5.219 -18.198 1.00 40.84 135 THR A C 1
ATOM 1085 O O . THR A 1 135 ? -19.228 4.598 -17.585 1.00 40.84 135 THR A O 1
ATOM 1088 N N . SER A 1 136 ? -20.828 6.186 -17.665 1.00 52.16 136 SER A N 1
ATOM 1089 C CA . SER A 1 136 ? -21.080 6.478 -16.258 1.00 52.16 136 SER A CA 1
ATOM 1090 C C . SER A 1 136 ? -21.507 5.238 -15.468 1.00 52.16 136 SER A C 1
ATOM 1092 O O . SER A 1 136 ? -22.393 4.509 -15.909 1.00 52.16 136 SER A O 1
ATOM 1094 N N . SER A 1 137 ? -20.946 5.054 -14.274 1.00 55.66 137 SER A N 1
ATOM 1095 C CA . SER A 1 137 ? -21.512 4.172 -13.251 1.00 55.66 137 SER A CA 1
ATOM 1096 C C . SER A 1 137 ? -21.677 4.972 -11.966 1.00 55.66 137 SER A C 1
ATOM 1098 O O . SER A 1 137 ? -20.720 5.219 -11.235 1.00 55.66 137 SER A O 1
ATOM 1100 N N . GLU A 1 138 ? -22.908 5.412 -11.740 1.00 46.50 138 GLU A N 1
ATOM 1101 C CA . GLU A 1 138 ? -23.384 6.044 -10.517 1.00 46.50 138 GLU A CA 1
ATOM 1102 C C . GLU A 1 138 ? -23.567 4.959 -9.445 1.00 46.50 138 GLU A C 1
ATOM 1104 O O . GLU A 1 138 ? -24.379 4.051 -9.615 1.00 46.50 138 GLU A O 1
ATOM 1109 N N . CYS A 1 139 ? -22.829 5.031 -8.334 1.00 38.62 139 CYS A N 1
ATOM 1110 C CA . CYS A 1 139 ? -23.137 4.222 -7.154 1.00 38.62 139 CYS A CA 1
ATOM 1111 C C . CYS A 1 139 ? -24.013 5.042 -6.212 1.00 38.62 139 CYS A C 1
ATOM 1113 O O . CYS A 1 139 ? -23.569 5.987 -5.562 1.00 38.62 139 CYS A O 1
ATOM 1115 N N . SER A 1 140 ? -25.284 4.656 -6.208 1.00 53.31 140 SER A N 1
ATOM 1116 C CA . SER A 1 140 ? -26.363 5.232 -5.424 1.00 53.31 140 SER A CA 1
ATOM 1117 C C . SER A 1 140 ? -26.134 5.071 -3.923 1.00 53.31 140 SER A C 1
ATOM 1119 O O . SER A 1 140 ? -25.878 3.982 -3.411 1.00 53.31 140 SER A O 1
ATOM 1121 N N . SER A 1 141 ? -26.301 6.186 -3.223 1.00 49.00 141 SER A N 1
ATOM 1122 C CA . SER A 1 141 ? -26.515 6.291 -1.787 1.00 49.00 141 SER A CA 1
ATOM 1123 C C . SER A 1 141 ? -27.818 5.590 -1.386 1.00 49.00 141 SER A C 1
ATOM 1125 O O . SER A 1 141 ? -28.901 6.066 -1.726 1.00 49.00 141 SER A O 1
ATOM 1127 N N . SER A 1 142 ? -27.727 4.485 -0.641 1.00 57.94 142 SER A N 1
ATOM 1128 C CA . SER A 1 142 ? -28.894 3.875 0.003 1.00 57.94 142 SER A CA 1
ATOM 1129 C C . SER A 1 142 ? -29.047 4.452 1.407 1.00 57.94 142 SER A C 1
ATOM 1131 O O . SER A 1 142 ? -28.342 4.067 2.337 1.00 57.94 142 SER A O 1
ATOM 1133 N N . ILE A 1 143 ? -29.974 5.400 1.526 1.00 60.56 143 ILE A N 1
ATOM 1134 C CA . ILE A 1 143 ? -30.541 5.873 2.787 1.00 60.56 143 ILE A CA 1
ATOM 1135 C C . ILE A 1 143 ? -31.390 4.717 3.350 1.00 60.56 143 ILE A C 1
ATOM 1137 O O . ILE A 1 143 ? -32.193 4.133 2.621 1.00 60.56 143 ILE A O 1
ATOM 1141 N N . MET A 1 144 ? -31.165 4.314 4.600 1.00 57.69 144 MET A N 1
ATOM 1142 C CA . MET A 1 144 ? -32.037 3.365 5.298 1.00 57.69 144 MET A CA 1
ATOM 1143 C C . MET A 1 144 ? -32.768 4.127 6.391 1.00 57.69 144 MET A C 1
ATOM 1145 O O . MET A 1 144 ? -32.153 4.801 7.216 1.00 57.69 144 MET A O 1
ATOM 1149 N N . SER A 1 145 ? -34.083 4.044 6.270 1.00 57.12 145 SER A N 1
ATOM 1150 C CA . SER A 1 145 ? -35.125 4.761 6.972 1.00 57.12 145 SER A CA 1
ATOM 1151 C C . SER A 1 145 ? -35.044 4.651 8.489 1.00 57.12 145 SER A C 1
ATOM 1153 O O . SER A 1 145 ? -34.694 3.610 9.044 1.00 57.12 145 SER A O 1
ATOM 1155 N N . GLU A 1 146 ? -35.419 5.758 9.119 1.00 59.25 146 GLU A N 1
ATOM 1156 C CA . GLU A 1 146 ? -35.894 5.844 10.492 1.00 59.25 146 GLU A CA 1
ATOM 1157 C C . GLU A 1 146 ? -37.083 4.893 10.675 1.00 59.25 146 GLU A C 1
ATOM 1159 O O . GLU A 1 146 ? -37.964 4.843 9.815 1.00 59.25 146 GLU A O 1
ATOM 1164 N N . ASP A 1 147 ? -37.099 4.151 11.781 1.00 62.31 147 ASP A N 1
ATOM 1165 C CA . ASP A 1 147 ? -38.304 3.487 12.263 1.00 62.31 147 ASP A CA 1
ATOM 1166 C C . ASP A 1 147 ? -38.434 3.729 13.769 1.00 62.31 147 ASP A C 1
ATOM 1168 O O . ASP A 1 147 ? -37.497 3.531 14.552 1.00 62.31 147 ASP A O 1
ATOM 1172 N N . ASP A 1 148 ? -39.615 4.229 14.109 1.00 60.44 148 ASP A N 1
ATOM 1173 C CA . ASP A 1 148 ? -40.104 4.633 15.415 1.00 60.44 148 ASP A CA 1
ATOM 1174 C C . ASP A 1 148 ? -40.100 3.488 16.432 1.00 60.44 148 ASP A C 1
ATOM 1176 O O . ASP A 1 148 ? -40.620 2.403 16.173 1.00 60.44 148 ASP A O 1
ATOM 1180 N N . THR A 1 149 ? -39.663 3.777 17.660 1.00 63.66 149 THR A N 1
ATOM 1181 C CA . THR A 1 149 ? -40.182 3.062 18.833 1.00 63.66 149 THR A CA 1
ATOM 1182 C C . THR A 1 149 ? -40.390 4.007 20.010 1.00 63.66 149 THR A C 1
ATOM 1184 O O . THR A 1 149 ? -39.436 4.452 20.648 1.00 63.66 149 THR A O 1
ATOM 1187 N N . ASP A 1 150 ? -41.674 4.252 20.275 1.00 66.44 150 ASP A N 1
ATOM 1188 C CA . ASP A 1 150 ? -42.299 4.680 21.528 1.00 66.44 150 ASP A CA 1
ATOM 1189 C C . ASP A 1 150 ? -41.542 4.224 22.785 1.00 66.44 150 ASP A C 1
ATOM 1191 O O . ASP A 1 150 ? -41.400 3.022 23.035 1.00 66.44 150 ASP A O 1
ATOM 1195 N N . ILE A 1 151 ? -41.175 5.168 23.658 1.00 62.47 151 ILE A N 1
ATOM 1196 C CA . ILE A 1 151 ? -40.898 4.861 25.064 1.00 62.47 151 ILE A CA 1
ATOM 1197 C C . ILE A 1 151 ? -41.757 5.759 25.947 1.00 62.47 151 ILE A C 1
ATOM 1199 O O . ILE A 1 151 ? -41.649 6.982 25.952 1.00 62.47 151 ILE A O 1
ATOM 1203 N N . LYS A 1 152 ? -42.632 5.067 26.675 1.00 69.25 152 LYS A N 1
ATOM 1204 C CA . LYS A 1 152 ? -43.667 5.573 27.564 1.00 69.25 152 LYS A CA 1
ATOM 1205 C C . LYS A 1 152 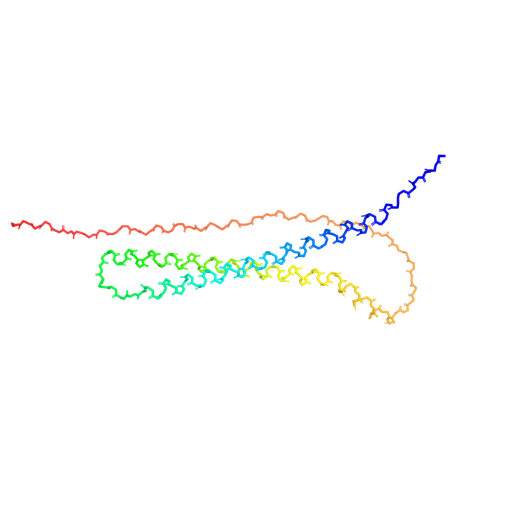? -43.090 6.336 28.752 1.00 69.25 152 LYS A C 1
ATOM 1207 O O . LYS A 1 152 ? -42.163 5.882 29.420 1.00 69.25 152 LYS A O 1
ATOM 1212 N N . GLU A 1 153 ? -43.750 7.453 29.008 1.00 67.12 153 GLU A N 1
ATOM 1213 C CA . GLU A 1 153 ? -43.869 8.174 30.268 1.00 67.12 153 GLU A CA 1
ATOM 1214 C C . GLU A 1 153 ? -44.013 7.209 31.461 1.00 67.12 153 GLU A C 1
ATOM 1216 O O . GLU A 1 153 ? -44.893 6.346 31.481 1.00 67.12 153 GLU A O 1
ATOM 1221 N N . TYR A 1 154 ? -43.127 7.350 32.446 1.00 66.56 154 TYR A N 1
ATOM 1222 C CA . TYR A 1 154 ? -43.298 6.785 33.781 1.00 66.56 154 TYR A CA 1
ATOM 1223 C C . TYR A 1 154 ? -43.226 7.934 34.784 1.00 66.56 154 TYR A C 1
ATOM 1225 O O . TYR A 1 154 ? -42.145 8.449 35.066 1.00 66.56 154 TYR A O 1
ATOM 1233 N N . ASP A 1 155 ? -44.393 8.302 35.307 1.00 66.00 155 ASP A N 1
ATOM 1234 C CA . ASP A 1 155 ? -44.548 9.017 36.571 1.00 66.00 155 ASP A CA 1
ATOM 1235 C C . ASP A 1 155 ? -44.315 8.049 37.741 1.00 66.00 155 ASP A C 1
ATOM 1237 O O . ASP A 1 155 ? -44.920 6.970 37.784 1.00 66.00 155 ASP A O 1
ATOM 1241 N N . ALA A 1 156 ? -43.478 8.460 38.698 1.00 58.66 156 ALA A N 1
ATOM 1242 C CA . ALA A 1 156 ? -43.586 8.161 40.132 1.00 58.66 156 ALA A CA 1
ATOM 1243 C C . ALA A 1 156 ? -42.629 9.053 40.938 1.00 58.66 156 ALA A C 1
ATOM 1245 O O . ALA A 1 156 ? -41.404 8.990 40.680 1.00 58.66 156 ALA A O 1
#

Organism: Mytilus galloprovincialis (NCBI:txid29158)

Secondary structure (DSSP, 8-state):
-------HHHHHHHHHHHHHHHHHHHHHHHHHHHHHHHHHHHHHHHHHHHT-------HHHHHHHHHHHHHHHHHHHHHHHHHHHHHHHHHHHHHHHHHHHSTTTSSSSS-S--------------------------------------------

pLDDT: mean 72.6, std 20.03, range [37.44, 97.5]

Radius of gyration: 32.31 Å; chains: 1; bounding box: 89×51×98 Å

Foldseek 3Di:
DDPPPPPVVVVVVVVVVVVVVVVVVVLVVLLVVLVVLLVVLVVVLVVLVVPPDPDDDDPVVVVVVVVSVVSNVVSVVSNVVSVVVNVVSVVVVVVVCCVVPVVPPPPPPPPDDDDDDDDDDDDDDDDDDDDDDDDDDDDDDDDDDDDDDDDDDDDD